Protein AF-A0A090Z079-F1 (afdb_monomer_lite)

Radius of gyration: 13.26 Å; chains: 1; bounding box: 27×30×38 Å

Organism: NCBI:txid2338372

Sequence (96 aa):
MKEISNIIERAQEELWVSIWEGQVNKIESLIHRKEEEGVHIFSILFGAPRTKIGTTFHHNYMTSHVVKESMGAHLTVIARDGKEVLIANFSDNSTS

Foldseek 3Di:
DVVVLVQLQPAQAEKEKEDEPVVCVVCVVSLVVVVVSVYQYEYEYEPCVPDDRHNYDYPPPDPPPPDVVPPQWDWIWMDGPVPDIDTDIDGPPPPD

Structure (mmCIF, N/CA/C/O backbone):
data_AF-A0A090Z079-F1
#
_entry.id   AF-A0A090Z079-F1
#
loop_
_atom_site.group_PDB
_atom_site.id
_atom_site.type_symbol
_atom_site.label_atom_id
_atom_site.label_alt_id
_atom_site.label_comp_id
_atom_site.label_asym_id
_atom_site.label_entity_id
_atom_site.label_seq_id
_atom_site.pdbx_PDB_ins_code
_atom_site.Cartn_x
_atom_site.Cartn_y
_atom_site.Cartn_z
_atom_site.occupancy
_atom_site.B_iso_or_equiv
_atom_site.auth_seq_id
_atom_site.auth_comp_id
_atom_site.auth_asym_id
_atom_site.auth_atom_id
_atom_site.pdbx_PDB_model_num
ATOM 1 N N . MET A 1 1 ? 5.327 11.716 -2.320 1.00 86.81 1 MET A N 1
ATOM 2 C CA . MET A 1 1 ? 5.411 10.809 -1.147 1.00 86.81 1 MET A CA 1
ATOM 3 C C . MET A 1 1 ? 4.616 11.300 0.054 1.00 86.81 1 MET A C 1
ATOM 5 O O . MET A 1 1 ? 3.905 10.488 0.616 1.00 86.81 1 MET A O 1
ATOM 9 N N . LYS A 1 2 ? 4.667 12.589 0.421 1.00 91.62 2 LYS A N 1
ATOM 10 C CA . LYS A 1 2 ? 3.908 13.130 1.565 1.00 91.62 2 LYS A CA 1
ATOM 11 C C . LYS A 1 2 ? 2.414 12.760 1.560 1.00 91.62 2 LYS A C 1
ATOM 13 O O . LYS A 1 2 ? 1.931 12.227 2.548 1.00 91.62 2 LYS A O 1
ATOM 18 N N . GLU A 1 3 ? 1.717 12.970 0.442 1.00 93.69 3 GLU A N 1
ATOM 19 C CA . GLU A 1 3 ? 0.282 12.640 0.342 1.00 93.69 3 GLU A CA 1
ATOM 20 C C . GLU A 1 3 ? -0.001 11.136 0.425 1.00 93.69 3 GLU A C 1
ATOM 22 O O . GLU A 1 3 ? -0.982 10.724 1.034 1.00 93.69 3 GLU A O 1
ATOM 27 N N . ILE A 1 4 ? 0.903 10.312 -0.117 1.00 94.44 4 ILE A N 1
ATOM 28 C CA . ILE A 1 4 ? 0.851 8.850 0.011 1.00 94.44 4 ILE A CA 1
ATOM 29 C C . ILE A 1 4 ? 0.963 8.448 1.487 1.00 94.44 4 ILE A C 1
ATOM 31 O O . ILE A 1 4 ? 0.147 7.679 1.980 1.00 94.44 4 ILE A O 1
ATOM 35 N N . SER A 1 5 ? 1.940 8.986 2.218 1.00 95.56 5 SER A N 1
ATOM 36 C CA . SER A 1 5 ? 2.079 8.700 3.647 1.00 95.56 5 SER A CA 1
ATOM 37 C C . SER A 1 5 ? 0.856 9.177 4.433 1.00 95.56 5 SER A C 1
ATOM 39 O O . SER A 1 5 ? 0.327 8.425 5.239 1.00 95.56 5 SER A O 1
ATOM 41 N N . ASN A 1 6 ? 0.345 10.375 4.137 1.00 96.94 6 ASN A N 1
ATOM 42 C CA . ASN A 1 6 ? -0.822 10.948 4.809 1.00 96.94 6 ASN A CA 1
ATOM 43 C C . ASN A 1 6 ? -2.095 10.100 4.616 1.00 96.94 6 ASN A C 1
ATOM 45 O O . ASN A 1 6 ? -2.830 9.851 5.571 1.00 96.94 6 ASN A O 1
ATOM 49 N N . ILE A 1 7 ? -2.380 9.627 3.396 1.00 97.44 7 ILE A N 1
ATOM 50 C CA . ILE A 1 7 ? -3.546 8.755 3.183 1.00 97.44 7 ILE A CA 1
ATOM 51 C C . ILE A 1 7 ? -3.387 7.409 3.904 1.00 97.44 7 ILE A C 1
ATOM 53 O O . ILE A 1 7 ? -4.352 6.941 4.500 1.00 97.44 7 ILE A O 1
ATOM 57 N N . ILE A 1 8 ? -2.183 6.829 3.940 1.00 97.62 8 ILE A N 1
ATOM 58 C CA . ILE A 1 8 ? -1.932 5.577 4.669 1.00 97.62 8 ILE A CA 1
ATOM 59 C C . ILE A 1 8 ? -2.085 5.789 6.182 1.00 97.62 8 ILE A C 1
ATOM 61 O O . ILE A 1 8 ? -2.732 4.991 6.851 1.00 97.62 8 ILE A O 1
ATOM 65 N N . GLU A 1 9 ? -1.547 6.879 6.737 1.00 97.69 9 GLU A N 1
ATOM 66 C CA . GLU A 1 9 ? -1.628 7.188 8.173 1.00 97.69 9 GLU A CA 1
ATOM 67 C C . GLU A 1 9 ? -3.059 7.349 8.687 1.00 97.69 9 GLU A C 1
ATOM 69 O O . GLU A 1 9 ? -3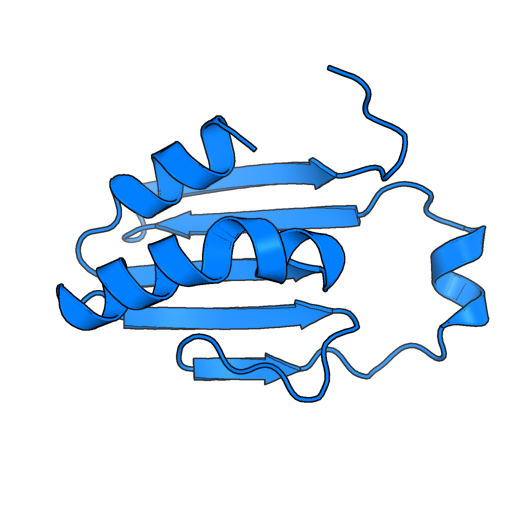.337 7.039 9.847 1.00 97.69 9 GLU A O 1
ATOM 74 N N . ARG A 1 1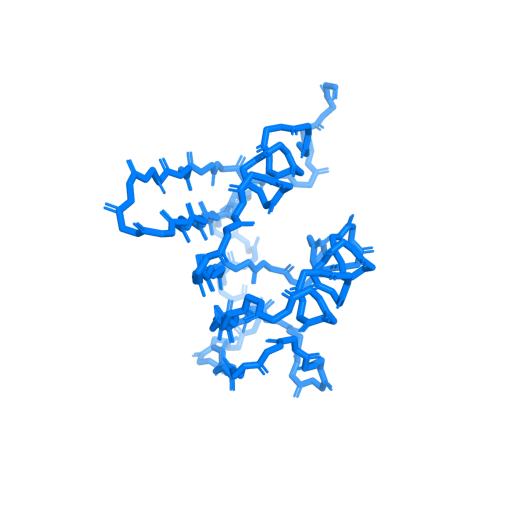0 ? -3.972 7.800 7.827 1.00 97.81 10 ARG A N 1
ATOM 75 C CA . ARG A 1 10 ? -5.386 7.992 8.163 1.00 97.81 10 ARG A CA 1
ATOM 76 C C . ARG A 1 10 ? -6.249 6.746 7.971 1.00 97.81 10 ARG A C 1
ATOM 78 O O . ARG A 1 10 ? -7.432 6.820 8.290 1.00 97.81 10 ARG A O 1
ATOM 85 N N . ALA A 1 11 ? -5.702 5.645 7.455 1.00 98.38 11 ALA A N 1
ATOM 86 C CA . ALA A 1 11 ? -6.438 4.390 7.333 1.00 98.38 11 ALA A CA 1
ATOM 87 C C . ALA A 1 11 ? -6.745 3.801 8.719 1.00 98.38 11 ALA A C 1
ATOM 89 O O . ALA A 1 11 ? -5.892 3.844 9.619 1.00 98.38 11 ALA A O 1
ATOM 90 N N . GLN A 1 12 ? -7.963 3.280 8.874 1.00 98.25 12 GLN A N 1
ATOM 91 C CA . GLN A 1 12 ? -8.488 2.756 10.141 1.00 98.25 12 GLN A CA 1
ATOM 92 C C . GLN A 1 12 ? -9.072 1.347 10.016 1.00 98.25 12 GLN A C 1
ATOM 94 O O . GLN A 1 12 ? -9.024 0.596 10.982 1.00 98.25 12 GLN A O 1
ATOM 99 N N . GLU A 1 13 ? -9.616 0.990 8.854 1.00 98.44 13 GLU A N 1
ATOM 100 C CA . GLU A 1 13 ? -10.322 -0.275 8.634 1.00 98.44 13 GLU A CA 1
ATOM 101 C C . GLU A 1 13 ? -9.650 -1.079 7.521 1.00 98.44 13 GLU A C 1
ATOM 103 O O . GLU A 1 13 ? -9.282 -2.239 7.713 1.00 98.44 13 GLU A O 1
ATOM 108 N N . GLU A 1 14 ? -9.435 -0.451 6.363 1.00 98.38 14 GLU A N 1
ATOM 109 C CA . GLU A 1 14 ? -8.833 -1.108 5.208 1.00 98.38 14 GLU A CA 1
ATOM 110 C C . GLU A 1 14 ? -8.011 -0.155 4.338 1.00 98.38 14 GLU A C 1
ATOM 112 O O . GLU A 1 14 ? -8.265 1.051 4.252 1.00 98.38 14 GLU A O 1
ATOM 117 N N . LEU A 1 15 ? -7.033 -0.725 3.642 1.00 98.50 15 LEU A N 1
ATOM 118 C CA . LEU A 1 15 ? -6.166 -0.024 2.716 1.00 98.50 15 LEU A CA 1
ATOM 119 C C . LEU A 1 15 ? -5.896 -0.884 1.477 1.00 98.50 15 LEU A C 1
ATOM 121 O O . LEU A 1 15 ? -5.372 -1.993 1.564 1.00 98.50 15 LEU A O 1
ATOM 125 N N . TRP A 1 16 ? -6.182 -0.320 0.311 1.00 98.44 16 TRP A N 1
ATOM 126 C CA . TRP A 1 16 ? -5.853 -0.894 -0.987 1.00 98.44 16 TRP A CA 1
ATOM 127 C C . TRP A 1 16 ? -4.695 -0.110 -1.593 1.00 98.44 16 TRP A C 1
ATOM 129 O O . TRP A 1 16 ? -4.810 1.099 -1.793 1.00 98.44 16 TRP A O 1
ATOM 139 N N . VAL A 1 17 ? -3.583 -0.778 -1.897 1.00 96.81 17 VAL A N 1
ATOM 140 C CA . VAL A 1 17 ? -2.378 -0.154 -2.465 1.00 96.81 17 VAL A CA 1
ATOM 141 C C . VAL A 1 17 ? -1.986 -0.803 -3.788 1.00 96.81 17 VAL A C 1
ATOM 143 O O . VAL A 1 17 ? -1.741 -1.998 -3.871 1.00 96.81 17 VAL A O 1
ATOM 146 N N . SER A 1 18 ? -1.884 0.001 -4.837 1.00 95.44 18 SER A N 1
ATOM 147 C CA . SER A 1 18 ? -1.394 -0.385 -6.159 1.00 95.44 18 SER A CA 1
ATOM 148 C C . SER A 1 18 ? -0.142 0.436 -6.447 1.00 95.44 18 SER A C 1
ATOM 150 O O . SER A 1 18 ? -0.238 1.636 -6.724 1.00 95.44 18 SER A O 1
ATOM 152 N N . ILE A 1 19 ? 1.030 -0.177 -6.261 1.00 92.44 19 ILE A N 1
ATOM 153 C CA . ILE A 1 19 ? 2.327 0.516 -6.175 1.00 92.44 19 ILE A CA 1
ATOM 154 C C . ILE A 1 19 ? 3.453 -0.266 -6.858 1.00 92.44 19 ILE A C 1
ATOM 156 O O . ILE A 1 19 ? 3.400 -1.485 -7.033 1.00 92.44 19 ILE A O 1
ATOM 160 N N . TRP A 1 20 ? 4.520 0.451 -7.190 1.00 89.56 20 TRP A N 1
ATOM 161 C CA . TRP A 1 20 ? 5.701 -0.084 -7.862 1.00 89.56 20 TRP A CA 1
ATOM 162 C C . TRP A 1 20 ? 6.828 -0.369 -6.870 1.00 89.56 20 TRP A C 1
ATOM 164 O O . TRP A 1 20 ? 6.888 0.244 -5.803 1.00 89.56 20 TRP A O 1
ATOM 174 N N . GLU A 1 21 ? 7.752 -1.260 -7.233 1.00 87.25 21 GLU A N 1
ATOM 175 C CA . GLU A 1 21 ? 8.890 -1.675 -6.393 1.00 87.25 21 GLU A CA 1
ATOM 176 C C . GLU A 1 21 ? 9.630 -0.491 -5.739 1.00 87.25 21 GLU A C 1
ATOM 178 O O . GLU A 1 21 ? 9.862 -0.492 -4.533 1.00 87.25 21 GLU A O 1
ATOM 183 N N . GLY A 1 22 ? 9.920 0.577 -6.492 1.00 85.56 22 GLY A N 1
ATOM 184 C CA . GLY A 1 22 ? 10.612 1.759 -5.959 1.00 85.56 22 GLY A CA 1
ATOM 185 C C . GLY A 1 22 ? 9.829 2.549 -4.897 1.00 85.56 22 GLY A C 1
ATOM 186 O O . GLY A 1 22 ? 10.417 3.326 -4.140 1.00 85.56 22 GLY A O 1
ATOM 187 N N . GLN A 1 23 ? 8.508 2.373 -4.824 1.00 89.81 23 GLN A N 1
ATOM 188 C CA . GLN A 1 23 ? 7.645 3.010 -3.828 1.00 89.81 23 GLN A CA 1
ATOM 189 C C . GLN A 1 23 ? 7.453 2.139 -2.590 1.00 89.81 23 GLN A C 1
ATOM 191 O O . GLN A 1 23 ? 7.381 2.702 -1.501 1.00 89.81 23 GLN A O 1
ATOM 196 N N . VAL A 1 24 ? 7.423 0.808 -2.743 1.00 89.94 24 VAL A N 1
ATOM 197 C CA . VAL A 1 24 ? 7.315 -0.165 -1.637 1.00 89.94 24 VAL A CA 1
ATOM 198 C C . VAL A 1 24 ? 8.292 0.196 -0.523 1.00 89.94 24 VAL A C 1
ATOM 200 O O . VAL A 1 24 ? 7.875 0.480 0.597 1.00 89.94 24 VAL A O 1
ATOM 203 N N . ASN A 1 25 ? 9.577 0.313 -0.869 1.00 85.94 25 ASN A N 1
ATOM 204 C CA . ASN A 1 25 ? 10.654 0.576 0.089 1.00 85.94 25 ASN A CA 1
ATOM 205 C C . ASN A 1 25 ? 10.463 1.882 0.883 1.00 85.94 25 ASN A C 1
ATOM 207 O O . ASN A 1 25 ? 11.054 2.057 1.943 1.00 85.94 25 ASN A O 1
ATOM 211 N N . LYS A 1 26 ? 9.663 2.828 0.373 1.00 90.69 26 LYS A N 1
ATOM 212 C CA . LYS A 1 26 ? 9.427 4.132 1.011 1.00 90.69 26 LYS A CA 1
ATOM 213 C C . LYS A 1 26 ? 8.265 4.115 2.004 1.00 90.69 26 LYS A C 1
ATOM 215 O O . LYS A 1 26 ? 8.150 5.058 2.783 1.00 90.69 26 LYS A O 1
ATOM 220 N N . ILE A 1 27 ? 7.385 3.114 1.946 1.00 92.94 27 ILE A N 1
ATOM 221 C CA . ILE A 1 27 ? 6.153 3.061 2.754 1.00 92.94 27 ILE A CA 1
ATOM 222 C C . ILE A 1 27 ? 5.974 1.752 3.523 1.00 92.94 27 ILE A C 1
ATOM 224 O O . ILE A 1 27 ? 5.053 1.664 4.325 1.00 92.94 27 ILE A O 1
ATOM 228 N N . GLU A 1 28 ? 6.842 0.763 3.321 1.00 93.00 28 GLU A N 1
ATOM 229 C CA . GLU A 1 28 ? 6.754 -0.563 3.943 1.00 93.00 28 GLU A CA 1
ATOM 230 C C . GLU A 1 28 ? 6.623 -0.501 5.471 1.00 93.00 28 GLU A C 1
ATOM 232 O O . GLU A 1 28 ? 5.702 -1.084 6.033 1.00 93.00 28 GLU A O 1
ATOM 237 N N . SER A 1 29 ? 7.463 0.284 6.151 1.00 94.50 29 SER A N 1
ATOM 238 C CA . SER A 1 29 ? 7.387 0.434 7.612 1.00 94.50 29 SER A CA 1
ATOM 239 C C . SER A 1 29 ? 6.059 1.031 8.084 1.00 94.50 29 SER A C 1
ATOM 241 O O . SER A 1 29 ? 5.519 0.632 9.114 1.00 94.50 29 SER A O 1
ATOM 243 N N . LEU A 1 30 ? 5.513 1.979 7.322 1.00 96.31 30 LEU A N 1
ATOM 244 C CA . LEU A 1 30 ? 4.235 2.615 7.619 1.00 96.31 30 LEU A CA 1
ATOM 245 C C . LEU A 1 30 ? 3.065 1.646 7.401 1.00 96.31 30 LEU A C 1
ATOM 247 O O . LEU A 1 30 ? 2.129 1.629 8.196 1.00 96.31 30 LEU A O 1
ATOM 251 N N . ILE A 1 31 ? 3.136 0.845 6.340 1.00 96.19 31 ILE A N 1
ATOM 252 C CA . ILE A 1 31 ? 2.172 -0.209 6.027 1.00 96.19 31 ILE A CA 1
ATOM 253 C C . ILE A 1 31 ? 2.165 -1.259 7.144 1.00 96.19 31 ILE A C 1
ATOM 255 O O . ILE A 1 31 ? 1.106 -1.508 7.707 1.00 96.19 31 ILE A O 1
ATOM 259 N N . HIS A 1 32 ? 3.331 -1.771 7.554 1.00 96.06 32 HIS A N 1
ATOM 260 C CA . HIS A 1 32 ? 3.430 -2.742 8.650 1.00 96.06 32 HIS A CA 1
ATOM 261 C C . HIS A 1 32 ? 2.852 -2.203 9.961 1.00 96.06 32 HIS A C 1
ATOM 263 O O . HIS A 1 32 ? 2.079 -2.894 10.617 1.00 96.06 32 HIS A O 1
ATOM 269 N N . ARG A 1 33 ? 3.136 -0.938 10.306 1.00 97.62 33 ARG A N 1
ATOM 270 C CA . ARG A 1 33 ? 2.524 -0.292 11.477 1.00 97.62 33 ARG A CA 1
ATOM 271 C C . ARG A 1 33 ? 0.994 -0.312 11.401 1.00 97.62 33 ARG A C 1
ATOM 273 O O . ARG A 1 33 ? 0.334 -0.550 12.404 1.00 97.62 33 ARG A O 1
ATOM 280 N N . LYS A 1 34 ? 0.414 -0.075 10.221 1.00 98.12 34 LYS A N 1
ATOM 281 C CA . LYS A 1 34 ? -1.042 -0.129 10.034 1.00 98.12 34 LYS A CA 1
ATOM 282 C C . LYS A 1 34 ? -1.610 -1.539 10.152 1.00 98.12 34 LYS A C 1
ATOM 284 O O . LYS A 1 34 ? -2.686 -1.692 10.722 1.00 98.12 34 LYS A O 1
ATOM 289 N N . GLU A 1 35 ? -0.889 -2.557 9.694 1.00 96.81 35 GLU A N 1
ATOM 290 C CA . GLU A 1 35 ? -1.287 -3.954 9.924 1.00 96.81 35 GLU A CA 1
ATOM 291 C C . GLU A 1 35 ? -1.290 -4.298 11.416 1.00 96.81 35 GLU A C 1
ATOM 293 O O . GLU A 1 35 ? -2.232 -4.924 11.898 1.00 96.81 35 GLU A O 1
ATOM 298 N N . GLU A 1 36 ? -0.279 -3.846 12.164 1.00 97.56 36 GLU A N 1
ATOM 299 C CA . GLU A 1 36 ? -0.207 -4.018 13.622 1.00 97.56 36 GLU A CA 1
ATOM 300 C C . GLU A 1 36 ? -1.348 -3.290 14.354 1.00 97.56 36 GLU A C 1
ATOM 302 O O . GLU A 1 36 ? -1.853 -3.785 15.361 1.00 97.56 36 GLU A O 1
ATOM 307 N N . GLU A 1 37 ? -1.798 -2.147 13.827 1.00 97.75 37 GLU A N 1
ATOM 308 C CA . GLU A 1 37 ? -2.988 -1.419 14.295 1.00 97.75 37 GLU A CA 1
ATOM 309 C C . GLU A 1 37 ? -4.314 -2.116 13.917 1.00 97.75 37 GLU A C 1
ATOM 311 O O . GLU A 1 37 ? -5.381 -1.676 14.347 1.00 97.75 37 GLU A O 1
ATOM 316 N N . GLY A 1 38 ? -4.267 -3.211 13.149 1.00 98.12 38 GLY A N 1
ATOM 317 C CA . GLY A 1 38 ? -5.431 -4.006 12.752 1.00 98.12 38 GLY A CA 1
ATOM 318 C C . GLY A 1 38 ? -6.083 -3.587 11.432 1.00 98.12 38 GLY A C 1
ATOM 319 O O . GLY A 1 38 ? -7.146 -4.107 11.101 1.00 98.12 38 GLY A O 1
ATOM 320 N N . VAL A 1 39 ? -5.467 -2.683 10.664 1.00 98.62 39 VAL A N 1
ATOM 321 C CA . VAL A 1 39 ? -5.962 -2.288 9.337 1.00 98.62 39 VAL A CA 1
ATOM 322 C C . VAL A 1 39 ? -5.756 -3.436 8.349 1.00 98.62 39 VAL A C 1
ATOM 324 O O . VAL A 1 39 ? -4.657 -3.976 8.223 1.00 98.62 39 VAL A O 1
ATOM 327 N N . HIS A 1 40 ? -6.795 -3.789 7.592 1.00 98.50 40 HIS A N 1
ATOM 328 C CA . HIS A 1 40 ? -6.693 -4.795 6.537 1.00 98.50 40 HIS A CA 1
ATOM 329 C C . HIS A 1 40 ? -6.012 -4.222 5.296 1.00 98.50 40 HIS A C 1
ATOM 331 O O . HIS A 1 40 ? -6.510 -3.276 4.690 1.00 98.50 40 HIS A O 1
ATOM 337 N N . ILE A 1 41 ? -4.889 -4.806 4.884 1.00 98.38 41 ILE A N 1
ATOM 338 C CA . ILE A 1 41 ? -4.119 -4.294 3.747 1.00 98.38 41 ILE A CA 1
ATOM 339 C C . ILE A 1 41 ? -4.180 -5.269 2.576 1.00 98.38 41 ILE A C 1
ATOM 341 O O . ILE A 1 41 ? -3.910 -6.463 2.720 1.00 98.38 41 ILE A O 1
ATOM 345 N N . PHE A 1 42 ? -4.506 -4.741 1.399 1.00 98.31 42 PHE A N 1
ATOM 346 C CA . PHE A 1 42 ? -4.509 -5.450 0.123 1.00 98.31 42 PHE A CA 1
ATOM 347 C C . PHE A 1 42 ? -3.587 -4.728 -0.847 1.00 98.31 42 PHE A C 1
ATOM 349 O O . PHE A 1 42 ? -3.681 -3.509 -1.011 1.00 98.31 42 PHE A O 1
ATOM 356 N N . SER A 1 43 ? -2.697 -5.464 -1.507 1.00 96.94 43 SER A N 1
ATOM 357 C CA . SER A 1 43 ? -1.687 -4.862 -2.367 1.00 96.94 43 SER A CA 1
ATOM 358 C C . SER A 1 43 ? -1.622 -5.478 -3.756 1.00 96.94 43 SER A C 1
ATOM 360 O O . SER A 1 43 ? -1.718 -6.689 -3.929 1.00 96.94 43 SER A O 1
ATOM 362 N N . ILE A 1 44 ? -1.426 -4.625 -4.760 1.00 95.38 44 ILE A N 1
ATOM 363 C CA . ILE A 1 44 ? -1.006 -4.997 -6.108 1.00 95.38 44 ILE A CA 1
ATOM 364 C C . ILE A 1 44 ? 0.399 -4.437 -6.308 1.00 95.38 44 ILE A C 1
ATOM 366 O O . ILE A 1 44 ? 0.593 -3.219 -6.304 1.00 95.38 44 ILE A O 1
ATOM 370 N N . LEU A 1 45 ? 1.381 -5.325 -6.465 1.00 91.94 45 LEU A N 1
ATOM 371 C CA . LEU A 1 45 ? 2.787 -4.943 -6.592 1.00 91.94 45 LEU A CA 1
ATOM 372 C C . LEU A 1 45 ? 3.299 -5.135 -8.015 1.00 91.94 45 LEU A C 1
ATOM 374 O O . LEU A 1 45 ? 3.255 -6.243 -8.558 1.00 91.94 45 LEU A O 1
ATOM 378 N N . PHE A 1 46 ? 3.864 -4.069 -8.581 1.00 88.00 46 PHE A N 1
ATOM 379 C CA . PHE A 1 46 ? 4.533 -4.085 -9.880 1.00 88.00 46 PHE A CA 1
ATOM 380 C C . PHE A 1 46 ? 6.054 -4.170 -9.692 1.00 88.00 46 PHE A C 1
ATOM 382 O O . PHE A 1 46 ? 6.661 -3.301 -9.067 1.00 88.00 46 PHE A O 1
ATOM 389 N N . GLY A 1 47 ? 6.681 -5.216 -10.241 1.00 83.19 47 GLY A N 1
ATOM 390 C CA . GLY A 1 47 ? 8.144 -5.366 -10.266 1.00 83.19 47 GLY A CA 1
ATOM 391 C C . GLY A 1 47 ? 8.800 -5.940 -9.002 1.00 83.19 47 GLY A C 1
ATOM 392 O O . GLY A 1 47 ? 9.984 -6.236 -9.053 1.00 83.19 47 GLY A O 1
ATOM 393 N N . ALA A 1 48 ? 8.052 -6.182 -7.917 1.00 84.38 48 ALA A N 1
ATOM 394 C CA . ALA A 1 48 ? 8.575 -6.678 -6.635 1.00 84.38 48 ALA A CA 1
ATOM 395 C C . ALA A 1 48 ? 8.099 -8.118 -6.312 1.00 84.38 48 ALA A C 1
ATOM 397 O O . ALA A 1 48 ? 7.277 -8.308 -5.416 1.00 84.38 48 ALA A O 1
ATOM 398 N N . PRO A 1 49 ? 8.561 -9.165 -7.025 1.00 86.69 49 PRO A N 1
ATOM 399 C CA . PRO A 1 49 ? 7.964 -10.511 -6.990 1.00 86.69 49 PRO A CA 1
ATOM 400 C C . PRO A 1 49 ? 8.178 -11.289 -5.681 1.00 86.69 49 PRO A C 1
ATOM 402 O O . PRO A 1 49 ? 7.619 -12.370 -5.516 1.00 86.69 49 PRO A O 1
ATOM 405 N N . ARG A 1 50 ? 9.035 -10.792 -4.780 1.00 89.94 50 ARG A N 1
ATOM 406 C CA . ARG A 1 50 ? 9.351 -11.435 -3.491 1.00 89.94 50 ARG A CA 1
ATOM 407 C C . ARG A 1 50 ? 8.860 -10.646 -2.277 1.00 89.94 50 ARG A C 1
ATOM 409 O O . ARG A 1 50 ? 8.904 -11.176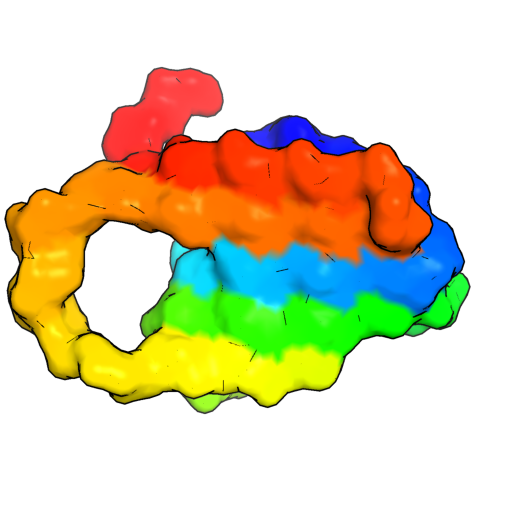 -1.171 1.00 89.94 50 ARG A O 1
ATOM 416 N N . THR A 1 51 ? 8.417 -9.409 -2.475 1.00 91.06 51 THR A N 1
ATOM 417 C CA . THR A 1 51 ? 7.904 -8.540 -1.411 1.00 91.06 51 THR A CA 1
ATOM 418 C C . THR A 1 51 ? 6.503 -8.978 -1.008 1.00 91.06 51 THR A C 1
ATOM 420 O O . THR A 1 51 ? 5.704 -9.340 -1.863 1.00 91.06 51 THR A O 1
ATOM 423 N N . LYS A 1 52 ? 6.170 -8.903 0.279 1.00 92.88 52 LYS A N 1
ATOM 424 C CA . LYS A 1 52 ? 4.795 -9.084 0.749 1.00 92.88 52 LYS A CA 1
ATOM 425 C C . LYS A 1 52 ? 4.430 -7.954 1.695 1.00 92.88 52 LYS A C 1
ATOM 427 O O . LYS A 1 52 ? 5.141 -7.748 2.667 1.00 92.88 52 LYS A O 1
ATOM 432 N N . ILE A 1 53 ? 3.334 -7.268 1.395 1.00 92.56 53 ILE A N 1
ATOM 433 C CA . ILE A 1 53 ? 2.710 -6.271 2.264 1.00 92.56 53 ILE A CA 1
ATOM 434 C C . ILE A 1 53 ? 1.197 -6.506 2.265 1.00 92.56 53 ILE A C 1
ATOM 436 O O . ILE A 1 53 ? 0.558 -6.468 1.206 1.00 92.56 53 ILE A O 1
ATOM 440 N N . GLY A 1 54 ? 0.617 -6.828 3.421 1.00 94.06 54 GLY A N 1
ATOM 441 C CA . GLY A 1 54 ? -0.754 -7.332 3.479 1.00 94.06 54 GLY A CA 1
ATOM 442 C C . GLY A 1 54 ? -1.017 -8.531 2.569 1.00 94.06 54 GLY A C 1
ATOM 443 O O . GLY A 1 54 ? -0.128 -9.308 2.196 1.00 94.06 54 GLY A O 1
ATOM 444 N N . THR A 1 55 ? -2.273 -8.665 2.155 1.00 97.00 55 THR A N 1
ATOM 445 C CA . THR A 1 55 ? -2.691 -9.632 1.138 1.00 97.00 55 THR A CA 1
ATOM 446 C C . THR A 1 55 ? -2.191 -9.171 -0.227 1.00 97.00 55 THR A C 1
ATOM 448 O O . THR A 1 55 ? -2.751 -8.262 -0.838 1.00 97.00 55 THR A O 1
ATOM 451 N N . THR A 1 56 ? -1.107 -9.793 -0.689 1.00 96.00 56 THR A N 1
ATOM 452 C CA . THR A 1 56 ? -0.343 -9.335 -1.854 1.00 96.00 56 THR A CA 1
ATOM 453 C C . THR A 1 56 ? -0.687 -10.093 -3.133 1.00 96.00 56 THR A C 1
ATOM 455 O O . THR A 1 56 ? -0.595 -11.320 -3.193 1.00 96.00 56 THR A O 1
ATOM 458 N N . PHE A 1 57 ? -0.982 -9.341 -4.192 1.00 94.62 57 PHE A N 1
ATOM 459 C CA . PHE A 1 57 ? -1.144 -9.803 -5.565 1.00 94.62 57 PHE A CA 1
ATOM 460 C C . PHE A 1 57 ? -0.006 -9.245 -6.421 1.00 94.62 57 PHE A C 1
ATOM 462 O O . PHE A 1 57 ? 0.160 -8.036 -6.575 1.00 94.62 57 PHE A O 1
ATOM 469 N N . HIS A 1 58 ? 0.799 -10.123 -7.007 1.00 91.94 58 HIS A N 1
ATOM 470 C CA . HIS A 1 58 ? 1.907 -9.687 -7.849 1.00 91.94 58 HIS A CA 1
ATOM 471 C C . HIS A 1 58 ? 1.465 -9.495 -9.293 1.00 91.94 58 HIS A C 1
ATOM 473 O O . HIS A 1 58 ? 1.016 -10.435 -9.953 1.00 91.94 58 HIS A O 1
ATOM 479 N N . HIS A 1 59 ? 1.674 -8.291 -9.817 1.00 83.88 59 HIS A N 1
ATOM 480 C CA . HIS A 1 59 ? 1.476 -8.002 -11.227 1.00 83.88 59 HIS A CA 1
ATOM 481 C C . HIS A 1 59 ? 2.737 -8.379 -12.024 1.00 83.88 59 HIS A C 1
ATOM 483 O O . HIS A 1 59 ? 3.523 -7.533 -12.453 1.00 83.88 59 HIS A O 1
ATOM 489 N N . ASN A 1 60 ? 2.926 -9.684 -12.237 1.00 70.31 60 ASN A N 1
ATOM 490 C CA . ASN A 1 60 ? 4.094 -10.257 -12.923 1.00 70.31 60 ASN A CA 1
ATOM 491 C C . ASN A 1 60 ? 3.958 -10.306 -14.462 1.00 70.31 60 ASN A C 1
ATOM 493 O O . ASN A 1 60 ? 4.742 -10.978 -15.126 1.00 70.31 60 ASN A O 1
ATOM 497 N N . TYR A 1 61 ? 2.956 -9.638 -15.047 1.00 57.12 61 TYR A N 1
ATOM 498 C CA . TYR A 1 61 ? 2.536 -9.896 -16.432 1.00 57.12 61 TYR A CA 1
ATOM 499 C C . TYR A 1 61 ? 3.343 -9.176 -17.532 1.00 57.12 61 TYR A C 1
ATOM 501 O O . TYR A 1 61 ? 3.016 -9.299 -18.705 1.00 57.12 61 TYR A O 1
ATOM 509 N N . MET A 1 62 ? 4.405 -8.427 -17.228 1.00 56.47 62 MET A N 1
ATOM 510 C CA . MET A 1 62 ? 5.113 -7.661 -18.264 1.00 56.47 62 MET A CA 1
ATOM 511 C C . MET A 1 62 ? 6.617 -7.918 -18.193 1.00 56.47 62 MET A C 1
ATOM 513 O O . MET A 1 62 ? 7.295 -7.458 -17.276 1.00 56.47 62 MET A O 1
ATOM 517 N N . THR A 1 63 ? 7.152 -8.640 -19.183 1.00 51.75 63 THR A N 1
ATOM 518 C CA . THR A 1 63 ? 8.591 -8.663 -19.471 1.00 51.75 63 THR A CA 1
ATOM 519 C C . THR A 1 63 ? 9.077 -7.223 -19.592 1.00 51.75 63 THR A C 1
ATOM 521 O O . THR A 1 63 ? 8.652 -6.471 -20.469 1.00 51.75 63 THR A O 1
ATOM 524 N N . SER A 1 64 ? 9.947 -6.854 -18.660 1.00 51.31 64 SER A N 1
ATOM 525 C CA . SER A 1 64 ? 10.336 -5.502 -18.249 1.00 51.31 64 SER A CA 1
ATOM 526 C C . SER A 1 64 ? 10.846 -4.554 -19.339 1.00 51.31 64 SER A C 1
ATOM 528 O O . SER A 1 64 ? 11.005 -3.372 -19.058 1.00 51.31 64 SER A O 1
ATOM 530 N N . HIS A 1 65 ? 11.090 -5.022 -20.564 1.00 50.88 65 HIS A N 1
ATOM 531 C CA . HIS A 1 65 ? 11.622 -4.184 -21.640 1.00 50.88 65 HIS A CA 1
ATOM 532 C C . HIS A 1 65 ? 10.566 -3.283 -22.306 1.00 50.88 65 HIS A C 1
ATOM 534 O O . HIS A 1 65 ? 10.893 -2.171 -22.694 1.00 50.88 65 HIS A O 1
ATOM 540 N N . VAL A 1 66 ? 9.293 -3.692 -22.393 1.00 53.00 66 VAL A N 1
ATOM 541 C CA . VAL A 1 66 ? 8.283 -2.940 -23.180 1.00 53.00 66 VAL A CA 1
ATOM 542 C C . VAL A 1 66 ? 7.639 -1.781 -22.398 1.00 53.00 66 VAL A C 1
ATOM 544 O O . VAL A 1 66 ? 7.276 -0.754 -22.972 1.00 53.00 66 VAL A O 1
ATOM 547 N N . VAL A 1 67 ? 7.508 -1.910 -21.074 1.00 52.78 67 VAL A N 1
ATOM 548 C CA . VAL A 1 67 ? 6.816 -0.902 -20.242 1.00 52.78 67 VAL A CA 1
ATOM 549 C C . VAL A 1 67 ? 7.767 0.197 -19.760 1.00 52.78 67 VAL A C 1
ATOM 551 O O . VAL A 1 67 ? 7.387 1.365 -19.749 1.00 52.78 67 VAL A O 1
ATOM 554 N N . LYS A 1 68 ? 9.021 -0.146 -19.432 1.00 50.44 68 LYS A N 1
ATOM 555 C CA . LYS A 1 68 ? 10.008 0.823 -18.922 1.00 50.44 68 LYS A CA 1
ATOM 556 C C . LYS A 1 68 ? 10.396 1.887 -19.951 1.00 50.44 68 LYS A C 1
ATOM 558 O O . LYS A 1 68 ? 10.653 3.021 -19.566 1.00 50.44 68 LYS A O 1
ATOM 563 N N . GLU A 1 69 ? 10.430 1.534 -21.236 1.00 50.91 69 GLU A N 1
ATOM 564 C CA . GLU A 1 69 ? 10.793 2.478 -22.302 1.00 50.91 69 GLU A CA 1
ATOM 565 C C . GLU A 1 69 ? 9.610 3.320 -22.807 1.00 50.91 69 GLU A C 1
ATOM 567 O O . GLU A 1 69 ? 9.835 4.405 -23.336 1.00 50.91 69 GLU A O 1
ATOM 572 N N . SER A 1 70 ? 8.356 2.878 -22.628 1.00 50.59 70 SER A N 1
ATOM 573 C CA . SER A 1 70 ? 7.187 3.594 -23.173 1.00 50.59 70 SER A CA 1
ATOM 574 C C . SER A 1 70 ? 6.440 4.478 -22.169 1.00 50.59 70 SER A C 1
ATOM 576 O O . SER A 1 70 ? 5.776 5.429 -22.582 1.00 50.59 70 SER A O 1
ATOM 578 N N . MET A 1 71 ? 6.561 4.230 -20.860 1.00 53.38 71 MET A N 1
ATOM 579 C CA . MET A 1 71 ? 5.870 5.007 -19.827 1.00 53.38 71 MET A CA 1
ATOM 580 C C . MET A 1 71 ? 6.852 5.413 -18.724 1.00 53.38 71 MET A C 1
ATOM 582 O O . MET A 1 71 ? 6.988 4.723 -17.721 1.00 53.38 71 MET A O 1
ATOM 586 N N . GLY A 1 72 ? 7.525 6.561 -18.871 1.00 57.03 72 GLY A N 1
ATOM 587 C CA . GLY A 1 72 ? 8.417 7.148 -17.846 1.00 57.03 72 GLY A CA 1
ATOM 588 C C . GLY A 1 72 ? 7.708 7.617 -16.559 1.00 57.03 72 GLY A C 1
ATOM 589 O O . GLY A 1 72 ? 8.177 8.530 -15.881 1.00 57.03 72 GLY A O 1
ATOM 590 N N . ALA A 1 73 ? 6.541 7.046 -16.271 1.00 64.56 73 ALA A N 1
ATOM 591 C CA . ALA A 1 73 ? 5.538 7.480 -15.321 1.00 64.56 73 ALA A CA 1
ATOM 592 C C . ALA A 1 73 ? 4.724 6.261 -14.856 1.00 64.56 73 ALA A C 1
ATOM 594 O O . ALA A 1 73 ? 4.102 5.564 -15.660 1.00 64.56 73 ALA A O 1
ATOM 595 N N . HIS A 1 74 ? 4.718 6.024 -13.551 1.00 79.56 74 HIS A N 1
ATOM 596 C CA . HIS A 1 74 ? 4.117 4.870 -12.905 1.00 79.56 74 HIS A CA 1
ATOM 597 C C . HIS A 1 74 ? 2.813 5.275 -12.209 1.00 79.56 74 HIS A C 1
ATOM 599 O O . HIS A 1 74 ? 2.823 6.058 -11.253 1.00 79.56 74 HIS A O 1
ATOM 605 N N . LEU A 1 75 ? 1.673 4.751 -12.670 1.00 86.75 75 LEU A N 1
ATOM 606 C CA . LEU A 1 75 ? 0.388 5.015 -12.020 1.00 86.75 75 LEU A CA 1
ATOM 607 C C . LEU A 1 75 ? 0.344 4.318 -10.658 1.00 86.75 75 LEU A C 1
ATOM 609 O O . LEU A 1 75 ? 0.570 3.114 -10.557 1.00 86.75 75 LEU A O 1
ATOM 613 N N . THR A 1 76 ? 0.045 5.095 -9.626 1.00 91.12 76 THR A N 1
ATOM 614 C CA . THR A 1 76 ? -0.114 4.660 -8.241 1.00 91.12 76 THR A CA 1
ATOM 615 C C . THR A 1 76 ? -1.537 4.926 -7.796 1.00 91.12 76 THR A C 1
ATOM 617 O O . THR A 1 76 ? -2.044 6.030 -8.004 1.00 91.12 76 THR A O 1
ATOM 620 N N . VAL A 1 77 ? -2.162 3.947 -7.145 1.00 96.19 77 VAL A N 1
ATOM 621 C CA . VAL A 1 77 ? -3.500 4.099 -6.563 1.00 96.19 77 VAL A CA 1
ATOM 622 C C . VAL A 1 77 ? -3.464 3.654 -5.112 1.00 96.19 77 VAL A C 1
ATOM 624 O O . VAL A 1 77 ? -2.963 2.574 -4.810 1.00 96.19 77 VAL A O 1
ATOM 627 N N . ILE A 1 78 ? -3.995 4.483 -4.218 1.00 97.44 78 ILE A N 1
ATOM 628 C CA . ILE A 1 78 ? -4.178 4.144 -2.807 1.00 97.44 78 ILE A CA 1
ATOM 629 C C . ILE A 1 78 ? -5.602 4.499 -2.415 1.00 97.44 78 ILE A C 1
ATOM 631 O O . ILE A 1 78 ? -5.997 5.650 -2.570 1.00 97.44 78 ILE A O 1
ATOM 635 N N . ALA A 1 79 ? -6.362 3.539 -1.904 1.00 98.25 79 ALA A N 1
ATOM 636 C CA . ALA A 1 79 ? -7.705 3.767 -1.386 1.00 98.25 79 ALA A CA 1
ATOM 637 C C . ALA A 1 79 ? -7.768 3.363 0.086 1.00 98.25 79 ALA A C 1
ATOM 639 O O . ALA A 1 79 ? -7.297 2.282 0.435 1.00 98.25 79 ALA A O 1
ATOM 640 N N . ARG A 1 80 ? -8.349 4.213 0.937 1.00 98.31 80 ARG A N 1
ATOM 641 C CA . ARG A 1 80 ? -8.571 3.905 2.358 1.00 98.31 80 ARG A CA 1
ATOM 642 C C . ARG A 1 80 ? -10.056 3.865 2.696 1.00 98.31 80 ARG A C 1
ATOM 644 O O . ARG A 1 80 ? -10.812 4.734 2.249 1.00 98.31 80 ARG A O 1
ATOM 651 N N . ASP A 1 81 ? -10.432 2.900 3.530 1.00 98.38 81 ASP A N 1
ATOM 652 C CA . ASP A 1 81 ? -11.708 2.808 4.256 1.00 98.38 81 ASP A CA 1
ATOM 653 C C . ASP A 1 81 ? -12.979 3.045 3.405 1.00 98.38 81 ASP A C 1
ATOM 655 O O . ASP A 1 81 ? -13.965 3.585 3.910 1.00 98.38 81 ASP A O 1
ATOM 659 N N . GLY A 1 82 ? -12.939 2.790 2.091 1.00 96.00 82 GLY A N 1
ATOM 660 C CA . GLY A 1 82 ? -13.995 3.187 1.146 1.00 96.00 82 GLY A CA 1
ATO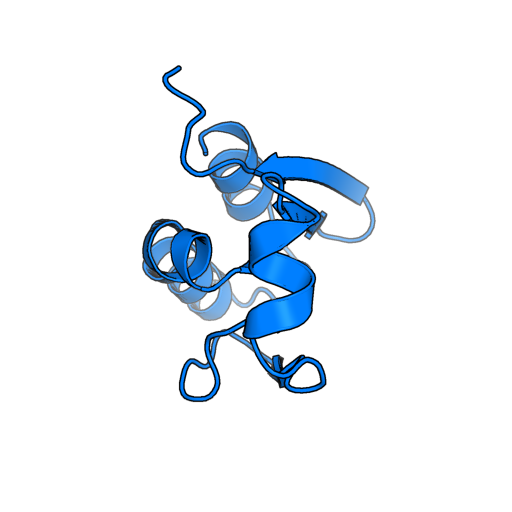M 661 C C . GLY A 1 82 ? -14.316 4.696 1.085 1.00 96.00 82 GLY A C 1
ATOM 662 O O . GLY A 1 82 ? -15.346 5.078 0.530 1.00 96.00 82 GLY A O 1
ATOM 663 N N . LYS A 1 83 ? -13.476 5.568 1.660 1.00 97.19 83 LYS A N 1
ATOM 664 C CA . LYS A 1 83 ? -13.757 7.005 1.870 1.00 97.19 83 LYS A CA 1
ATOM 665 C C . LYS A 1 83 ? -12.931 7.926 0.986 1.00 97.19 83 LYS A C 1
ATOM 667 O O . LYS A 1 83 ? -13.366 9.030 0.672 1.00 97.19 83 LYS A O 1
ATOM 672 N N . GLU A 1 84 ? -11.720 7.516 0.632 1.00 97.94 84 GLU A N 1
ATOM 673 C CA . GLU A 1 84 ? -10.775 8.388 -0.055 1.00 97.94 84 GLU A CA 1
ATOM 674 C C . GLU A 1 84 ? -9.851 7.580 -0.956 1.00 97.94 84 GLU A C 1
ATOM 676 O O . GLU A 1 84 ? -9.355 6.526 -0.558 1.00 97.94 84 GLU A O 1
ATOM 681 N N . VAL A 1 85 ? -9.611 8.102 -2.159 1.00 97.81 85 VAL A N 1
ATOM 682 C CA . VAL A 1 85 ? -8.695 7.517 -3.136 1.00 97.81 85 VAL A CA 1
ATOM 683 C C . VAL A 1 85 ? -7.693 8.575 -3.577 1.00 97.81 85 VAL A C 1
ATOM 685 O O . VAL A 1 85 ? -8.073 9.651 -4.037 1.00 97.81 85 VAL A O 1
ATOM 688 N N . LEU A 1 86 ? -6.410 8.246 -3.473 1.00 96.56 86 LEU A N 1
ATOM 689 C CA . LEU A 1 86 ? -5.309 8.983 -4.072 1.00 96.56 86 LEU A CA 1
ATOM 690 C C . LEU A 1 86 ? -4.879 8.271 -5.355 1.00 96.56 86 LEU A C 1
ATOM 69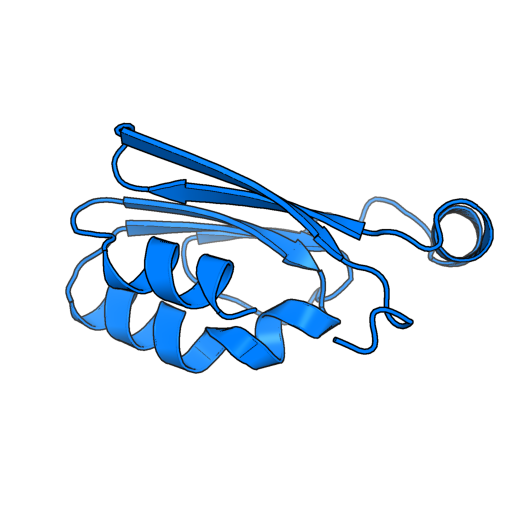2 O O . LEU A 1 86 ? -4.470 7.111 -5.319 1.00 96.56 86 LEU A O 1
ATOM 696 N N . ILE A 1 87 ? -4.918 8.991 -6.473 1.00 94.75 87 ILE A N 1
ATOM 697 C CA . ILE A 1 87 ? -4.331 8.559 -7.741 1.00 94.75 87 ILE A CA 1
ATOM 698 C C . ILE A 1 87 ? -3.166 9.496 -8.040 1.00 94.75 87 ILE A C 1
ATOM 700 O O . ILE A 1 87 ? -3.343 10.711 -8.115 1.00 94.75 87 ILE A O 1
ATOM 704 N N . ALA A 1 88 ? -1.970 8.937 -8.186 1.00 90.12 88 ALA A N 1
ATOM 705 C CA . ALA A 1 88 ? -0.752 9.701 -8.413 1.00 90.12 88 ALA A CA 1
ATOM 706 C C . ALA A 1 88 ? 0.065 9.099 -9.555 1.00 90.12 88 ALA A C 1
ATOM 708 O O . ALA A 1 88 ? 0.082 7.888 -9.759 1.00 90.12 88 ALA A O 1
ATOM 709 N N . ASN A 1 89 ? 0.776 9.958 -10.277 1.00 86.50 89 ASN A N 1
ATOM 710 C CA . ASN A 1 89 ? 1.786 9.543 -11.236 1.00 86.50 89 ASN A CA 1
ATOM 711 C C . ASN A 1 89 ? 3.166 9.697 -10.588 1.00 86.50 89 ASN A C 1
ATOM 713 O O . ASN A 1 89 ? 3.518 10.791 -10.144 1.00 86.50 89 ASN A O 1
ATOM 717 N N . PHE A 1 90 ? 3.917 8.602 -10.505 1.00 75.12 90 PHE A N 1
ATOM 718 C CA . PHE A 1 90 ? 5.256 8.579 -9.939 1.00 75.12 90 PHE A CA 1
ATOM 719 C C . PHE A 1 90 ? 6.291 8.407 -11.053 1.00 75.12 90 PHE A C 1
ATOM 721 O O . PHE A 1 90 ? 6.350 7.358 -11.690 1.00 75.12 90 PHE A O 1
ATO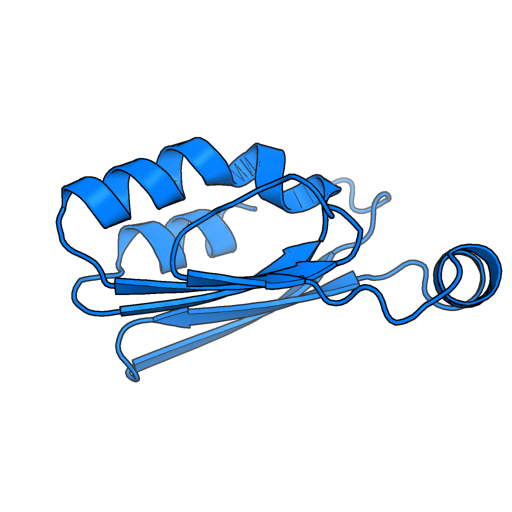M 728 N N . SER A 1 91 ? 7.123 9.415 -11.293 1.00 71.06 91 SER A N 1
ATOM 729 C CA . SER A 1 91 ? 8.265 9.300 -12.202 1.00 71.06 91 SER A CA 1
ATOM 730 C C . SER A 1 91 ? 9.562 9.291 -11.401 1.00 71.06 91 SER A C 1
ATOM 732 O O . SER A 1 91 ? 9.704 10.023 -10.423 1.00 71.06 91 SER A O 1
ATOM 734 N N . ASP A 1 92 ? 10.539 8.491 -11.826 1.00 61.47 92 ASP A N 1
ATOM 735 C CA . ASP A 1 92 ? 11.860 8.453 -11.176 1.00 61.47 92 ASP A CA 1
ATOM 736 C C . ASP A 1 92 ? 12.612 9.797 -11.303 1.00 61.47 92 ASP A C 1
ATOM 738 O O . ASP A 1 92 ? 13.551 10.062 -10.556 1.00 61.47 92 ASP A O 1
ATOM 742 N N . ASN A 1 93 ? 12.137 10.678 -12.194 1.00 53.00 93 ASN A N 1
ATOM 743 C CA . ASN A 1 93 ? 12.653 12.026 -12.438 1.00 53.00 93 ASN A CA 1
ATOM 744 C C . ASN A 1 93 ? 11.880 13.140 -11.712 1.00 53.00 93 ASN A C 1
ATOM 746 O O . ASN A 1 93 ? 12.158 14.315 -11.955 1.00 53.00 93 ASN A O 1
ATOM 750 N N . SER A 1 94 ? 10.900 12.835 -10.852 1.00 49.00 94 SER A N 1
ATOM 751 C CA . SER A 1 94 ? 10.209 13.884 -10.097 1.00 49.00 94 SER A CA 1
ATOM 752 C C . SER A 1 94 ? 11.107 14.395 -8.964 1.00 49.00 94 SER A C 1
ATOM 754 O O . SER A 1 94 ? 11.020 13.945 -7.821 1.00 49.00 94 SER A O 1
ATOM 756 N N . THR A 1 95 ? 11.994 15.333 -9.289 1.00 32.03 95 THR A N 1
ATOM 757 C CA . THR A 1 95 ? 12.621 16.232 -8.320 1.00 32.03 95 THR A CA 1
ATOM 758 C C . THR A 1 95 ? 11.569 17.238 -7.863 1.00 32.03 95 THR A C 1
ATOM 760 O O . THR A 1 95 ? 11.290 18.221 -8.552 1.00 32.03 95 THR A O 1
ATOM 763 N N . SER A 1 96 ? 10.936 16.986 -6.726 1.00 34.16 96 SER A N 1
ATOM 764 C CA . SER A 1 96 ? 10.243 18.018 -5.948 1.00 34.16 96 SER A CA 1
ATOM 765 C C . SER A 1 96 ? 10.417 17.726 -4.472 1.00 34.16 96 SER A C 1
ATOM 767 O O . SER A 1 96 ? 10.155 16.567 -4.075 1.00 34.16 96 SER A O 1
#

pLDDT: mean 85.33, std 17.43, range [32.03, 98.62]

Secondary structure (DSSP, 8-state):
-HHHHHHHHT-SSEEEEEEEHHHHHHHHHHHHHHHHTT-EEEEEEES-TT---SEEEEE--S-THHHHHH-SSEEEEEEETTTEEEEEEE-TT---